Protein AF-A0A2M7XCV0-F1 (afdb_monomer_lite)

pLDDT: mean 90.57, std 9.11, range [57.94, 98.38]

Structure (mmCIF, N/CA/C/O backbone):
data_AF-A0A2M7XCV0-F1
#
_entry.id   AF-A0A2M7XCV0-F1
#
loop_
_atom_site.group_PDB
_atom_site.id
_atom_site.type_symbol
_atom_site.label_atom_id
_atom_site.label_alt_id
_atom_site.label_comp_id
_atom_site.label_asym_id
_atom_site.label_entity_id
_atom_site.label_seq_id
_atom_site.pdbx_PDB_ins_code
_atom_site.Cartn_x
_atom_site.Cartn_y
_atom_site.Cartn_z
_atom_site.occupancy
_atom_site.B_iso_or_equiv
_atom_site.auth_seq_id
_atom_site.auth_comp_id
_atom_site.auth_asym_id
_atom_site.auth_atom_id
_atom_site.pdbx_PDB_model_num
ATOM 1 N N . MET A 1 1 ? -9.745 4.342 21.240 1.00 95.31 1 MET A N 1
ATOM 2 C CA . MET A 1 1 ? -11.169 4.059 20.928 1.00 95.31 1 MET A CA 1
ATOM 3 C C . MET A 1 1 ? -11.705 5.199 20.091 1.00 95.31 1 MET A C 1
ATOM 5 O O . MET A 1 1 ? -11.094 6.260 20.109 1.00 95.31 1 MET A O 1
ATOM 9 N N . ILE A 1 2 ? -12.824 5.022 19.392 1.00 96.50 2 ILE A N 1
ATOM 10 C CA . ILE A 1 2 ? -13.437 6.124 18.640 1.00 96.50 2 ILE A CA 1
ATOM 11 C C . ILE A 1 2 ? -14.930 6.262 18.910 1.00 96.50 2 ILE A C 1
ATOM 13 O O . ILE A 1 2 ? -15.586 5.335 19.393 1.00 96.50 2 ILE A O 1
ATOM 17 N N . LYS A 1 3 ? -15.465 7.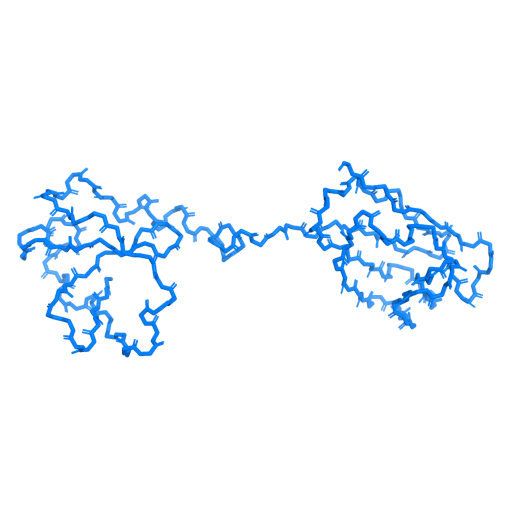421 18.539 1.00 96.62 3 LYS A N 1
ATOM 18 C CA . LYS A 1 3 ? -16.897 7.689 18.463 1.00 96.62 3 LYS A CA 1
ATOM 19 C C . LYS A 1 3 ? -17.220 8.434 17.174 1.00 96.62 3 LYS A C 1
ATOM 21 O O . LYS A 1 3 ? -16.455 9.297 16.756 1.00 96.62 3 LYS A O 1
ATOM 26 N N . ILE A 1 4 ? -18.347 8.107 16.546 1.00 95.88 4 ILE A N 1
ATOM 27 C CA . ILE A 1 4 ? -18.841 8.847 15.378 1.00 95.88 4 ILE A CA 1
ATOM 28 C C . ILE A 1 4 ? -19.781 9.948 15.865 1.00 95.88 4 ILE A C 1
ATOM 30 O O . ILE A 1 4 ? -20.638 9.691 16.703 1.00 95.88 4 ILE A O 1
ATOM 34 N N . ASN A 1 5 ? -19.664 11.168 15.341 1.00 92.44 5 ASN A N 1
ATOM 35 C CA . ASN A 1 5 ? -20.419 12.320 15.858 1.00 92.44 5 ASN A CA 1
ATOM 36 C C . ASN A 1 5 ? -21.946 12.112 15.916 1.00 92.44 5 ASN A C 1
ATOM 38 O O . ASN A 1 5 ? -22.594 12.616 16.837 1.00 92.44 5 ASN A O 1
ATOM 42 N N . SER A 1 6 ? -22.533 11.404 14.945 1.00 93.31 6 SER A N 1
ATOM 43 C CA . SER A 1 6 ? -23.971 11.096 14.927 1.00 93.31 6 SER A CA 1
ATOM 44 C C . SER A 1 6 ? -24.366 9.802 15.647 1.00 93.31 6 SER A C 1
ATOM 46 O O . SER A 1 6 ? -25.563 9.560 15.816 1.00 93.31 6 SER A O 1
ATOM 48 N N . ASP A 1 7 ? -23.404 8.997 16.105 1.00 92.38 7 ASP A N 1
ATOM 49 C CA . ASP A 1 7 ? -23.641 7.715 16.767 1.00 92.38 7 ASP A CA 1
ATOM 50 C C . ASP A 1 7 ? -23.289 7.807 18.263 1.00 92.38 7 ASP A C 1
ATOM 52 O O . ASP A 1 7 ? -22.165 8.160 18.623 1.00 92.38 7 ASP A O 1
ATOM 56 N N . PRO A 1 8 ? -24.218 7.505 19.186 1.00 93.06 8 PRO A N 1
ATOM 57 C CA . PRO A 1 8 ? -23.912 7.521 20.613 1.00 93.06 8 PRO A CA 1
ATOM 58 C C . PRO A 1 8 ? -22.885 6.459 21.052 1.00 93.06 8 PRO A C 1
ATOM 60 O O . PRO A 1 8 ? -22.298 6.632 22.126 1.00 93.06 8 PRO A O 1
ATOM 63 N N . THR A 1 9 ? -22.667 5.411 20.257 1.00 94.94 9 THR A N 1
ATOM 64 C CA . THR A 1 9 ? -21.851 4.230 20.572 1.00 94.94 9 THR A CA 1
ATOM 65 C C . THR A 1 9 ? -20.354 4.544 20.584 1.00 94.94 9 THR A C 1
ATOM 67 O O . THR A 1 9 ? -19.848 5.275 19.733 1.00 94.94 9 THR A O 1
ATOM 70 N N . VAL A 1 10 ? -19.634 3.973 21.553 1.00 97.00 10 VAL A N 1
ATOM 71 C CA . VAL A 1 10 ? -18.164 3.989 21.598 1.00 97.00 10 VAL A CA 1
ATOM 72 C C . VAL A 1 10 ? -17.657 2.677 21.022 1.00 97.00 10 VAL A C 1
ATOM 74 O O . VAL A 1 10 ? -18.159 1.610 21.374 1.00 97.00 10 VAL A O 1
ATOM 77 N N . TYR A 1 11 ? -16.658 2.760 20.152 1.00 97.56 11 TYR A N 1
ATOM 78 C CA . TYR A 1 11 ? -16.125 1.616 19.429 1.00 97.56 11 TYR A CA 1
ATOM 79 C C . TYR A 1 11 ? -14.666 1.348 19.801 1.00 97.56 11 TYR A C 1
ATOM 81 O O . TYR A 1 11 ? -13.843 2.271 19.900 1.00 97.56 11 TYR A O 1
ATOM 89 N N . VAL A 1 12 ? -14.332 0.066 19.941 1.00 96.56 12 VAL A N 1
ATOM 90 C CA . VAL A 1 12 ? -12.954 -0.400 19.758 1.00 96.56 12 VAL A CA 1
ATOM 91 C C . VAL A 1 12 ? -12.672 -0.581 18.271 1.00 96.56 12 VAL A C 1
ATOM 93 O O . VAL A 1 12 ? -13.594 -0.769 17.476 1.00 96.56 12 VAL A O 1
ATOM 96 N N . ILE A 1 13 ? -11.395 -0.511 17.909 1.00 93.69 13 ILE A N 1
ATOM 97 C CA . ILE A 1 13 ? -10.922 -0.675 16.538 1.00 93.69 13 ILE A CA 1
ATOM 98 C C . ILE A 1 13 ? -10.104 -1.960 16.515 1.00 93.69 13 ILE A C 1
ATOM 100 O O . ILE A 1 13 ? -9.046 -2.009 17.140 1.00 93.69 13 ILE A O 1
ATOM 104 N N . ALA A 1 14 ? -10.621 -2.986 15.849 1.00 90.75 14 ALA A N 1
ATOM 105 C CA . ALA A 1 14 ? -9.890 -4.214 15.574 1.00 90.75 14 ALA A CA 1
ATOM 106 C C . ALA A 1 14 ? -9.086 -4.082 14.270 1.00 90.75 14 ALA A C 1
ATOM 108 O O . ALA A 1 14 ? -9.273 -3.138 13.489 1.00 90.75 14 ALA A O 1
ATOM 109 N N . ASN A 1 15 ? -8.189 -5.038 14.037 1.00 83.94 15 ASN A N 1
ATOM 110 C CA . ASN A 1 15 ? -7.383 -5.137 12.822 1.00 83.94 15 ASN A 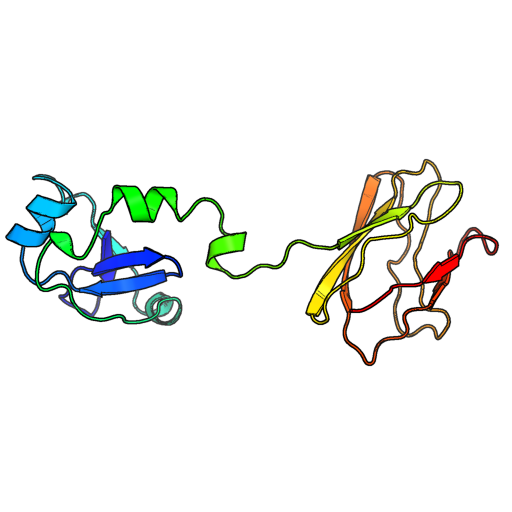CA 1
ATOM 111 C C . ASN A 1 15 ? -8.222 -4.976 11.532 1.00 83.94 15 ASN A C 1
ATOM 113 O O . ASN A 1 15 ? -9.343 -5.478 11.440 1.00 83.94 15 ASN A O 1
ATOM 117 N N . GLY A 1 16 ? -7.689 -4.268 10.532 1.00 81.38 16 GLY A N 1
ATOM 118 C CA . GLY A 1 16 ? -8.377 -3.971 9.272 1.00 81.38 16 GLY A CA 1
ATOM 119 C C . GLY A 1 16 ? -9.322 -2.768 9.346 1.00 81.38 16 GLY A C 1
ATOM 120 O O . GLY A 1 16 ? -10.002 -2.462 8.365 1.00 81.38 16 GLY A O 1
ATOM 121 N N . GLY A 1 17 ? -9.394 -2.075 10.488 1.00 88.56 17 GLY A N 1
ATOM 122 C CA . GLY A 1 17 ? -10.333 -0.972 10.703 1.00 88.56 17 GLY A CA 1
ATOM 123 C C . GLY A 1 17 ? -11.768 -1.440 10.964 1.00 88.56 17 GLY A C 1
ATOM 124 O O . GLY A 1 17 ? -12.715 -0.750 10.582 1.00 88.56 17 GLY A O 1
ATOM 125 N N . GLU A 1 18 ? -11.943 -2.597 11.605 1.00 92.94 18 GLU A N 1
ATOM 126 C CA . GLU A 1 18 ? -13.260 -3.073 12.031 1.00 92.94 18 GLU A CA 1
ATOM 127 C C . GLU A 1 18 ? -13.673 -2.405 13.351 1.00 92.94 18 GLU A C 1
ATOM 129 O O . GLU A 1 18 ? -12.953 -2.443 14.349 1.00 92.94 18 GLU A O 1
ATOM 134 N N . LEU A 1 19 ? -14.856 -1.796 13.374 1.00 96.31 19 LEU A N 1
ATOM 135 C CA . LEU A 1 19 ? -15.433 -1.167 14.555 1.00 96.31 19 LEU A CA 1
ATOM 136 C C . LEU A 1 19 ? -16.340 -2.144 15.285 1.00 96.31 19 LEU A C 1
ATOM 138 O O . LEU A 1 19 ? -17.304 -2.656 14.716 1.00 96.31 19 LEU A O 1
ATOM 142 N N . ARG A 1 20 ? -16.065 -2.352 16.572 1.00 97.44 20 ARG A N 1
ATOM 143 C CA . ARG A 1 20 ? -16.879 -3.195 17.454 1.00 97.44 20 ARG A CA 1
ATOM 144 C C . ARG A 1 20 ? -17.378 -2.356 18.621 1.00 97.44 20 ARG A C 1
ATOM 146 O O . ARG A 1 20 ? -16.586 -1.725 19.320 1.00 97.44 20 ARG A O 1
ATOM 153 N N . GLY A 1 21 ? -18.698 -2.285 18.775 1.00 97.56 21 GLY A N 1
ATOM 154 C CA . GLY A 1 21 ? -19.328 -1.466 19.810 1.00 97.56 21 GLY A CA 1
ATOM 155 C C . GLY A 1 21 ? -19.017 -1.994 21.208 1.00 97.56 21 GLY A C 1
ATOM 156 O O . GLY A 1 21 ? -18.956 -3.206 21.418 1.00 97.56 21 GLY A O 1
ATOM 157 N N . ILE A 1 22 ? -18.810 -1.083 22.156 1.00 97.62 22 ILE A N 1
ATOM 158 C CA . ILE A 1 22 ? -18.628 -1.405 23.571 1.00 97.62 22 ILE A CA 1
ATOM 159 C C . ILE A 1 22 ? -19.994 -1.302 24.271 1.00 97.62 22 ILE A C 1
ATOM 161 O O . ILE A 1 22 ? -20.593 -0.224 24.246 1.00 97.62 22 ILE A O 1
ATOM 165 N N . PRO A 1 23 ? -20.486 -2.369 24.929 1.00 96.56 23 PRO A N 1
ATOM 166 C CA . PRO A 1 23 ? -21.856 -2.420 25.446 1.00 96.56 23 PRO A CA 1
ATOM 167 C C . PRO A 1 23 ? -22.049 -1.620 26.744 1.00 96.56 23 PRO A C 1
ATOM 169 O O . PRO A 1 23 ? -23.178 -1.292 27.113 1.00 96.56 23 PRO A O 1
ATOM 172 N N . SER A 1 24 ? -20.970 -1.328 27.483 1.00 96.00 24 SER A N 1
ATOM 173 C CA . SER A 1 24 ? -21.037 -0.635 28.773 1.00 96.00 24 SER A CA 1
ATOM 174 C C . SER A 1 24 ? -19.717 0.028 29.178 1.00 96.00 24 SER A C 1
ATOM 176 O O . SER A 1 24 ? -18.639 -0.338 28.708 1.00 96.00 24 SER A O 1
ATOM 178 N N . GLU A 1 25 ? -19.799 0.981 30.112 1.00 95.56 25 GLU A N 1
ATOM 179 C CA . GLU A 1 25 ? -18.622 1.610 30.732 1.00 95.56 25 GLU A CA 1
ATOM 180 C C . GLU A 1 25 ? -17.764 0.592 31.499 1.00 95.56 25 GLU A C 1
ATOM 182 O O . GLU A 1 25 ? -16.545 0.705 31.494 1.00 95.56 25 GLU A O 1
ATOM 187 N N . GLU A 1 26 ? -18.380 -0.436 32.095 1.00 96.38 26 GLU A N 1
ATOM 188 C CA . GLU A 1 26 ? -17.669 -1.511 32.803 1.00 96.38 26 GLU A CA 1
ATOM 189 C C . GLU A 1 26 ? -16.747 -2.291 31.855 1.00 96.38 26 GLU A C 1
ATOM 191 O O . GLU A 1 26 ? -15.581 -2.513 32.172 1.00 96.38 26 GLU A O 1
ATOM 196 N N . VAL A 1 27 ? -17.228 -2.624 30.649 1.00 96.81 27 VAL A N 1
ATOM 197 C CA . VAL A 1 27 ? -16.393 -3.269 29.623 1.00 96.81 27 VAL A CA 1
ATOM 198 C C . VAL A 1 27 ? -15.296 -2.317 29.133 1.00 96.81 27 VAL A C 1
ATOM 200 O O . VAL A 1 27 ? -14.163 -2.748 28.926 1.00 96.81 27 VAL A O 1
ATOM 203 N N . ALA A 1 28 ? -15.588 -1.022 28.981 1.00 96.50 28 ALA A N 1
ATOM 204 C CA . ALA A 1 28 ? -14.582 -0.034 28.585 1.00 96.50 28 ALA A CA 1
ATOM 205 C C . ALA A 1 28 ? -13.465 0.120 29.634 1.00 96.50 28 ALA A C 1
ATOM 207 O O . ALA A 1 28 ? -12.288 0.183 29.272 1.00 96.50 28 ALA A O 1
ATOM 208 N N . GLU A 1 29 ? -13.820 0.153 30.921 1.00 96.94 29 GLU A N 1
ATOM 209 C CA . GLU A 1 29 ? -12.876 0.214 32.040 1.00 96.94 29 GLU A CA 1
ATOM 210 C C . GLU A 1 29 ? -12.017 -1.047 32.143 1.00 96.94 29 GLU A C 1
ATOM 212 O O . GLU A 1 29 ? -10.821 -0.943 32.415 1.00 96.94 29 GLU A O 1
ATOM 217 N N . GLU A 1 30 ? -12.594 -2.227 31.903 1.00 96.81 30 GLU A N 1
ATOM 218 C CA . GLU A 1 30 ? -11.847 -3.488 31.905 1.00 96.81 30 GLU A CA 1
ATOM 219 C C . GLU A 1 30 ? -10.830 -3.551 30.753 1.00 96.81 30 GLU A C 1
ATOM 221 O O . GLU A 1 30 ? -9.706 -4.008 30.954 1.00 96.81 30 GLU A O 1
ATOM 226 N N . LEU A 1 31 ? -11.190 -3.036 29.571 1.00 96.06 31 LEU A N 1
ATOM 227 C CA . LEU A 1 31 ? -10.324 -3.022 28.388 1.00 96.06 31 LEU A CA 1
ATOM 228 C C . LEU A 1 31 ? -9.238 -1.935 28.438 1.00 96.06 31 LEU A C 1
ATOM 230 O O . LEU A 1 31 ? -8.072 -2.211 28.163 1.00 96.06 31 LEU A O 1
ATOM 234 N N . TYR A 1 32 ? -9.607 -0.693 28.758 1.00 95.88 32 TYR A N 1
ATOM 235 C CA . TYR A 1 32 ? -8.744 0.489 28.597 1.00 95.88 32 TYR A CA 1
ATOM 236 C C . TYR A 1 32 ? -8.402 1.197 29.915 1.00 95.88 32 TYR A C 1
ATOM 238 O O . TYR A 1 32 ? -7.708 2.218 29.907 1.00 95.88 32 TYR A O 1
ATOM 246 N N . GLY A 1 33 ? -8.855 0.665 31.051 1.00 96.06 33 GLY A N 1
ATOM 247 C CA . GLY A 1 33 ? -8.614 1.220 32.379 1.00 96.06 33 GLY A CA 1
ATOM 248 C C . GLY A 1 33 ? -9.552 2.369 32.752 1.00 96.06 33 GLY A C 1
ATOM 249 O O . GLY A 1 33 ? -10.388 2.827 31.977 1.00 96.06 33 GLY A O 1
ATOM 250 N N . SER A 1 34 ? -9.385 2.899 33.965 1.00 96.31 34 SER A N 1
ATOM 251 C CA . SER A 1 34 ? -10.264 3.936 34.536 1.00 96.31 34 SER A CA 1
ATOM 252 C C . SER A 1 34 ? -10.263 5.273 33.781 1.00 96.31 34 SER A C 1
ATOM 254 O O . SER A 1 34 ? -11.088 6.138 34.054 1.00 96.31 34 SER A O 1
ATOM 256 N N . ASN A 1 35 ? -9.305 5.487 32.878 1.00 95.75 35 ASN A N 1
ATOM 257 C CA . ASN A 1 35 ? -9.202 6.664 32.016 1.00 95.75 35 ASN A CA 1
ATOM 258 C C . ASN A 1 35 ? -9.625 6.364 30.567 1.00 95.75 35 ASN A C 1
ATOM 260 O O . ASN A 1 35 ? -9.222 7.084 29.654 1.00 95.75 35 ASN A O 1
ATOM 264 N N . TRP A 1 36 ? -10.388 5.297 30.316 1.00 96.25 36 TRP A N 1
ATOM 265 C CA . TRP A 1 36 ? -10.893 4.949 28.982 1.00 96.25 36 TRP A CA 1
ATOM 266 C C . TRP A 1 36 ? -11.584 6.148 28.309 1.00 96.25 36 TRP A C 1
ATOM 268 O O . TRP A 1 36 ? -11.341 6.446 27.144 1.00 96.25 36 TRP A O 1
ATOM 278 N N . ASN A 1 37 ? -12.365 6.922 29.062 1.00 94.62 37 ASN A N 1
ATOM 279 C CA . ASN A 1 37 ? -13.106 8.077 28.558 1.00 94.62 37 ASN A CA 1
ATOM 280 C C . ASN A 1 37 ? -12.217 9.219 28.032 1.00 94.62 37 ASN A C 1
ATOM 282 O O . ASN A 1 37 ? -12.709 10.087 27.316 1.00 94.62 37 ASN A O 1
ATOM 286 N N . THR A 1 38 ? -10.920 9.231 28.357 1.00 95.69 38 THR A N 1
ATOM 287 C CA . THR A 1 38 ? -9.945 10.182 27.796 1.00 95.69 38 THR A CA 1
ATOM 288 C C . THR A 1 38 ? -9.205 9.631 26.575 1.00 95.69 38 THR A C 1
ATOM 290 O O . THR A 1 38 ? -8.324 10.303 26.053 1.00 95.69 38 THR A O 1
ATOM 293 N N . GLN A 1 39 ? -9.506 8.399 26.164 1.00 95.19 39 GLN A N 1
ATOM 294 C CA . GLN A 1 39 ? -8.883 7.675 25.048 1.00 95.19 39 GLN A CA 1
ATOM 295 C C . GLN A 1 39 ? -9.863 7.480 23.876 1.00 95.19 39 GLN A C 1
ATOM 297 O O . GLN A 1 39 ? -9.679 6.592 23.036 1.00 95.19 39 GLN A O 1
ATOM 302 N N . ILE A 1 40 ? -10.950 8.255 23.869 1.00 96.31 40 ILE A N 1
ATOM 303 C CA . ILE A 1 40 ? -11.946 8.272 22.802 1.00 96.31 40 ILE A CA 1
ATOM 304 C C . ILE A 1 40 ? -11.614 9.434 21.878 1.00 96.31 40 ILE A C 1
ATOM 306 O O . ILE A 1 40 ? -11.639 10.588 22.304 1.00 96.31 40 ILE A O 1
ATOM 310 N N . ASP A 1 41 ? -11.352 9.115 20.619 1.00 95.75 41 ASP A N 1
ATOM 311 C CA . ASP A 1 41 ? -11.180 10.099 19.562 1.00 95.75 41 ASP A CA 1
ATOM 312 C C . ASP A 1 41 ? -12.493 10.263 18.781 1.00 95.75 41 ASP A C 1
ATOM 314 O O . ASP A 1 41 ? -13.086 9.288 18.307 1.00 95.75 41 ASP A O 1
ATOM 318 N N . ASP A 1 42 ? -12.961 11.504 18.640 1.00 95.44 42 ASP A N 1
ATOM 319 C CA . ASP A 1 42 ? -14.141 11.815 17.832 1.00 95.44 42 ASP A CA 1
ATOM 320 C C . ASP A 1 42 ? -13.794 11.771 16.338 1.00 95.44 42 ASP A C 1
ATOM 322 O O . ASP A 1 42 ? -12.864 12.429 15.860 1.00 95.44 42 ASP A O 1
ATOM 326 N N . VAL A 1 43 ? -14.588 11.022 15.581 1.00 93.75 43 VAL A N 1
ATOM 327 C CA . VAL A 1 43 ? -14.437 10.838 14.140 1.00 93.75 43 VAL A CA 1
ATOM 328 C C . VAL A 1 43 ? -15.637 11.477 13.429 1.00 93.75 43 VAL A C 1
ATOM 330 O O . VAL A 1 43 ? -16.784 11.073 13.649 1.00 93.75 43 VAL A O 1
ATOM 333 N N . PRO A 1 44 ? -15.410 12.471 12.547 1.00 96.31 44 PRO A N 1
ATOM 334 C CA . PRO A 1 44 ? -16.478 13.048 11.737 1.00 96.31 44 PRO A CA 1
ATOM 335 C C . PRO A 1 44 ? -17.171 12.002 10.856 1.00 96.31 44 PRO A C 1
ATOM 337 O O . PRO A 1 44 ? -16.518 11.128 10.288 1.00 96.31 44 PRO A O 1
ATOM 340 N N . ASP A 1 45 ? -18.480 12.153 10.648 1.00 92.50 45 ASP A N 1
ATOM 341 C CA . ASP A 1 45 ? -19.336 11.172 9.961 1.00 92.50 45 ASP A CA 1
ATOM 342 C C . ASP A 1 45 ? -18.842 10.777 8.564 1.00 92.50 45 ASP A C 1
ATOM 344 O O . ASP A 1 45 ? -18.980 9.631 8.144 1.00 92.50 45 ASP A O 1
ATOM 348 N N . GLY A 1 46 ? -18.224 11.717 7.842 1.00 93.56 46 GLY A N 1
ATOM 349 C CA . GLY A 1 46 ? -17.693 11.478 6.499 1.00 93.56 46 GLY A CA 1
ATOM 350 C C . GLY A 1 46 ? -16.556 10.452 6.441 1.00 93.56 46 GLY A C 1
ATO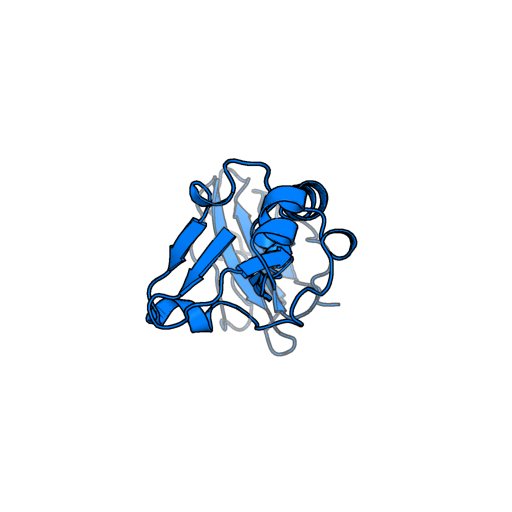M 351 O O . GLY A 1 46 ? -16.285 9.925 5.368 1.00 93.56 46 GLY A O 1
ATOM 352 N N . PHE A 1 47 ? -15.906 10.152 7.568 1.00 92.38 47 PHE A N 1
ATOM 353 C CA . PHE A 1 47 ? -14.864 9.128 7.646 1.00 92.38 47 PHE A CA 1
ATOM 354 C C . PHE A 1 47 ? -15.404 7.754 8.044 1.00 92.38 47 PHE A C 1
ATOM 356 O O . PHE A 1 47 ? -14.654 6.784 7.995 1.00 92.38 47 PHE A O 1
ATOM 363 N N . PHE A 1 48 ? -16.687 7.637 8.403 1.00 91.06 48 PHE A N 1
ATOM 364 C CA . PHE A 1 48 ? -17.247 6.371 8.876 1.00 91.06 48 PHE A CA 1
ATOM 365 C C . PHE A 1 48 ? -17.207 5.276 7.801 1.00 91.06 48 PHE A C 1
ATOM 367 O O . PHE A 1 48 ? -16.975 4.114 8.111 1.00 91.06 48 PHE A O 1
ATOM 374 N N . SER A 1 49 ? -17.315 5.651 6.521 1.00 91.44 49 SER A N 1
ATOM 375 C CA . SER A 1 49 ? -17.194 4.727 5.385 1.00 91.44 49 SER A CA 1
ATOM 376 C C . SER A 1 49 ? -15.812 4.088 5.223 1.00 91.44 49 SER A C 1
ATOM 378 O O . SER A 1 49 ? -15.670 3.173 4.418 1.00 91.44 49 SER A O 1
ATOM 380 N N . ASN A 1 50 ? -14.792 4.572 5.938 1.00 90.75 50 ASN A N 1
ATOM 381 C CA . ASN A 1 50 ? -13.445 3.997 5.906 1.00 90.75 50 ASN A CA 1
ATOM 382 C C . ASN A 1 50 ? -13.288 2.798 6.853 1.00 90.75 50 ASN A C 1
ATOM 384 O O . ASN A 1 50 ? -12.206 2.215 6.910 1.00 90.75 50 ASN A O 1
ATOM 388 N N . TYR A 1 51 ? -14.342 2.461 7.596 1.00 92.06 51 TYR A N 1
ATOM 389 C CA . TYR A 1 51 ? -14.373 1.384 8.570 1.00 92.06 51 TYR A CA 1
ATOM 390 C C . TYR A 1 51 ? -15.410 0.329 8.183 1.00 92.06 51 TYR A C 1
ATOM 392 O O . TYR A 1 51 ? -16.400 0.621 7.505 1.00 92.06 51 TYR A O 1
ATOM 400 N N . THR A 1 52 ? -15.213 -0.897 8.657 1.00 93.56 52 THR A N 1
ATOM 401 C CA . THR A 1 52 ? -16.217 -1.965 8.589 1.00 93.56 52 THR A CA 1
ATOM 402 C C . THR A 1 52 ? -16.899 -2.106 9.943 1.00 93.56 52 THR A C 1
ATOM 404 O O . THR A 1 52 ? -16.256 -2.012 10.983 1.00 93.56 52 THR A O 1
ATOM 407 N N . LEU A 1 53 ? -18.218 -2.299 9.962 1.00 94.81 53 LEU A N 1
ATOM 408 C CA . LEU A 1 53 ? -18.936 -2.518 11.216 1.00 94.81 53 LEU A CA 1
ATOM 409 C C . LEU A 1 53 ? 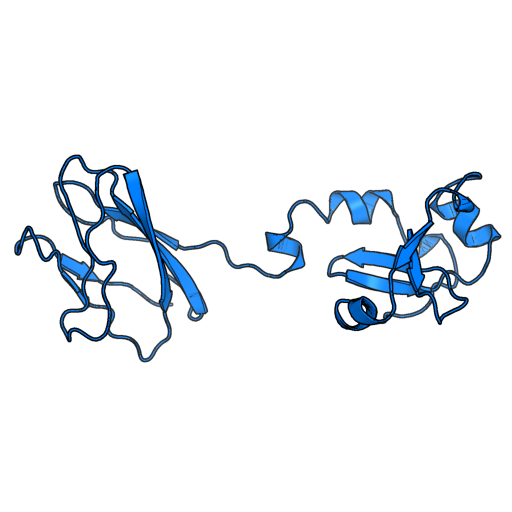-18.929 -4.013 11.550 1.00 94.81 53 LEU A C 1
ATOM 411 O O . LEU A 1 53 ? -19.496 -4.814 10.804 1.00 94.81 53 LEU A O 1
ATOM 415 N N . GLY A 1 54 ? -18.285 -4.363 12.659 1.00 94.44 54 GLY A N 1
ATOM 416 C CA . GLY A 1 54 ? -18.203 -5.719 13.186 1.00 94.44 54 GLY A CA 1
ATOM 417 C C . GLY A 1 54 ? -19.306 -6.038 14.192 1.00 94.44 54 GLY A C 1
ATOM 418 O O . GLY A 1 54 ? -20.220 -5.250 14.443 1.00 94.44 54 GLY A O 1
ATOM 419 N N . SER A 1 55 ? -19.209 -7.219 14.804 1.00 94.88 55 SER A N 1
ATOM 420 C CA . SER A 1 55 ? -20.112 -7.598 15.899 1.00 94.88 55 SER A CA 1
ATOM 421 C C . SER A 1 55 ? -19.778 -6.821 17.173 1.00 94.88 55 SER A C 1
ATOM 423 O O . SER A 1 55 ? -18.607 -6.739 17.561 1.00 94.88 55 SER A O 1
ATOM 425 N N . GLU A 1 56 ? -20.813 -6.298 17.833 1.00 96.06 56 GLU A N 1
ATOM 426 C CA . GLU A 1 56 ? -20.715 -5.671 19.155 1.00 96.06 56 GLU A CA 1
ATOM 427 C C . GLU A 1 56 ? -20.063 -6.624 20.170 1.00 96.06 56 GLU A C 1
ATOM 429 O O . GLU A 1 56 ? -20.186 -7.850 20.065 1.00 96.06 56 GLU A O 1
ATOM 434 N N . LEU A 1 57 ? -19.328 -6.064 21.129 1.00 96.56 57 LEU A N 1
ATOM 435 C CA . LEU A 1 57 ? -18.797 -6.827 22.249 1.00 96.56 57 LEU A CA 1
ATOM 436 C C . LEU A 1 57 ? -19.923 -7.160 23.234 1.00 96.56 57 LEU A C 1
ATOM 438 O O . LEU A 1 57 ? -20.801 -6.350 23.499 1.00 96.56 57 LEU A O 1
ATOM 442 N N . GLU A 1 58 ? -19.854 -8.338 23.834 1.00 95.19 58 GLU A N 1
ATOM 443 C CA . GLU A 1 58 ? -20.667 -8.725 24.989 1.00 95.19 58 GLU A CA 1
ATOM 444 C C . GLU A 1 58 ? -19.850 -8.636 26.286 1.00 95.19 58 GLU A C 1
ATOM 446 O O . GLU A 1 58 ? -20.376 -8.257 27.331 1.00 95.19 58 GLU A O 1
ATOM 451 N N . PHE A 1 59 ? -18.553 -8.959 26.219 1.00 95.31 59 PHE A N 1
ATOM 452 C CA . PHE A 1 59 ? -17.644 -9.001 27.368 1.00 95.31 59 PHE A CA 1
ATOM 453 C C . PHE A 1 59 ? -16.238 -8.545 26.965 1.00 95.31 59 PHE A C 1
ATOM 455 O O . PHE A 1 59 ? -15.828 -8.741 25.820 1.00 95.31 59 PHE A O 1
ATOM 462 N N . ALA A 1 60 ? -15.461 -8.022 27.919 1.00 94.19 60 ALA A N 1
ATOM 463 C CA . ALA A 1 60 ? -14.097 -7.551 27.666 1.00 94.19 60 ALA A CA 1
ATOM 464 C C . ALA A 1 60 ? -13.167 -8.651 27.127 1.00 94.19 60 ALA A C 1
ATOM 466 O O . ALA A 1 60 ? -12.339 -8.397 26.268 1.00 94.19 60 ALA A O 1
ATOM 467 N N . SER A 1 61 ? -13.354 -9.908 27.535 1.00 94.31 61 SER A N 1
ATOM 468 C CA . SER A 1 61 ? -12.524 -11.038 27.082 1.00 94.31 61 SER A CA 1
ATOM 469 C C . SER A 1 61 ? -12.576 -11.328 25.573 1.00 94.31 61 SER A C 1
ATOM 471 O O . SER A 1 61 ? -11.789 -12.136 25.082 1.00 94.31 61 SER A O 1
ATOM 473 N N . GLN A 1 62 ? -13.492 -10.700 24.830 1.00 94.81 62 GLN A N 1
ATOM 474 C CA . GLN A 1 62 ? -13.610 -10.818 23.373 1.00 94.81 62 GLN A CA 1
ATOM 475 C C . GLN A 1 62 ? -12.689 -9.863 22.600 1.00 94.81 62 GLN A C 1
ATOM 477 O O . GLN A 1 62 ? -12.703 -9.882 21.362 1.00 94.81 62 GLN A O 1
ATOM 482 N N . PHE A 1 63 ? -11.948 -9.010 23.306 1.00 95.50 63 PHE A N 1
ATOM 483 C CA . PHE A 1 63 ? -11.058 -8.021 22.723 1.00 95.50 63 PHE A CA 1
ATOM 484 C C . PHE A 1 63 ? -9.822 -7.836 23.608 1.00 95.50 63 PHE A C 1
ATOM 486 O O . PHE A 1 63 ? -9.930 -7.724 24.824 1.00 95.50 63 PHE A O 1
ATOM 493 N N . ASP A 1 64 ? -8.642 -7.787 23.001 1.00 95.19 64 ASP A N 1
ATOM 494 C CA . ASP A 1 64 ? -7.393 -7.494 23.705 1.00 95.19 64 ASP A CA 1
ATOM 495 C C . ASP A 1 64 ? -6.725 -6.295 23.024 1.00 95.19 64 ASP A C 1
ATOM 497 O O . ASP A 1 64 ? -6.116 -6.463 21.964 1.00 95.19 64 ASP A O 1
ATOM 501 N N . PRO A 1 65 ? -6.812 -5.086 23.612 1.00 92.44 65 PRO A N 1
ATOM 502 C CA . PRO A 1 65 ? -6.238 -3.887 23.014 1.00 92.44 65 PRO A CA 1
ATOM 503 C C . PRO A 1 65 ? -4.739 -4.012 22.728 1.00 92.44 65 PRO A C 1
ATOM 505 O O . PRO A 1 65 ? -4.273 -3.501 21.713 1.00 92.44 65 PRO A O 1
ATOM 508 N N . ALA A 1 66 ? -3.987 -4.712 23.583 1.00 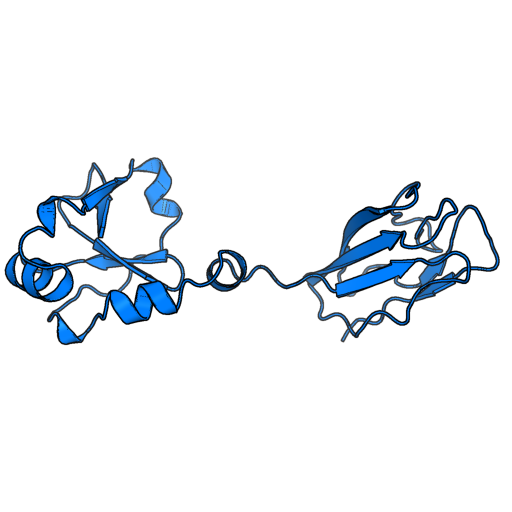90.38 66 ALA A N 1
ATOM 509 C CA . ALA A 1 66 ? -2.548 -4.874 23.407 1.00 90.38 66 ALA A CA 1
ATOM 510 C C . ALA A 1 66 ? -2.228 -5.831 22.252 1.00 90.38 66 ALA A C 1
ATOM 512 O O . ALA A 1 66 ? -1.282 -5.596 21.500 1.00 90.38 66 ALA A O 1
ATOM 513 N N . SER A 1 67 ? -3.022 -6.894 22.088 1.00 88.62 67 SER A N 1
ATOM 514 C CA . SER A 1 67 ? -2.884 -7.805 20.947 1.00 88.62 67 SER A CA 1
ATOM 515 C C . SER A 1 67 ? -3.238 -7.123 19.625 1.00 88.62 67 SER A C 1
ATOM 517 O O . SER A 1 67 ? -2.566 -7.355 18.622 1.00 88.62 67 SER A O 1
ATOM 519 N N . GLU A 1 68 ? -4.276 -6.289 19.613 1.00 90.75 68 GLU A N 1
ATOM 520 C CA . GLU A 1 68 ? -4.715 -5.559 18.417 1.00 90.75 68 GLU A CA 1
ATOM 521 C C . GLU A 1 68 ? -3.682 -4.500 18.007 1.00 90.75 68 GLU A C 1
ATOM 523 O O . GLU A 1 68 ? -3.295 -4.430 16.840 1.00 90.75 68 GLU A O 1
ATOM 528 N N . GLU A 1 69 ? -3.136 -3.748 18.970 1.00 84.31 69 GLU A N 1
ATOM 529 C CA . GLU A 1 69 ? -2.049 -2.793 18.722 1.00 84.31 69 GLU A CA 1
ATOM 530 C C . GLU A 1 69 ? -0.777 -3.493 18.220 1.00 84.31 69 GLU A C 1
ATOM 532 O O . GLU A 1 69 ? -0.146 -3.033 17.268 1.00 84.31 69 GLU A O 1
ATOM 537 N N . ALA A 1 70 ? -0.421 -4.644 18.799 1.00 83.06 70 ALA A N 1
ATOM 538 C CA . ALA A 1 70 ? 0.724 -5.432 18.345 1.00 83.06 70 ALA A CA 1
ATOM 539 C C . ALA A 1 70 ? 0.531 -6.010 16.930 1.00 83.06 70 ALA A C 1
ATOM 541 O O . ALA A 1 70 ? 1.510 -6.183 16.200 1.00 83.06 70 ALA A O 1
ATOM 542 N N . GLY A 1 71 ? -0.713 -6.305 16.538 1.00 76.25 71 GLY A N 1
ATOM 543 C CA . GLY A 1 71 ? -1.070 -6.758 15.192 1.00 76.25 71 GLY A CA 1
ATOM 544 C C . GLY A 1 71 ? -1.015 -5.648 14.138 1.00 76.25 71 GLY A C 1
ATOM 545 O O . GLY A 1 71 ? -0.710 -5.920 12.978 1.00 76.25 71 GLY A O 1
ATOM 546 N N . ALA A 1 72 ? -1.228 -4.392 14.535 1.00 75.19 72 ALA A N 1
ATOM 547 C CA . ALA A 1 72 ? -1.222 -3.218 13.662 1.00 75.19 72 ALA A CA 1
ATOM 548 C C . ALA A 1 72 ? 0.201 -2.692 13.362 1.00 75.19 72 ALA A C 1
ATOM 550 O O . ALA A 1 72 ? 0.483 -1.497 13.459 1.00 75.19 72 ALA A O 1
ATOM 551 N N . TRP A 1 73 ? 1.126 -3.582 12.987 1.00 65.94 73 TRP A N 1
ATOM 552 C CA . TRP A 1 73 ? 2.551 -3.253 12.830 1.00 65.94 73 TRP A CA 1
ATOM 553 C C . TRP A 1 73 ? 2.837 -2.222 11.728 1.00 65.94 73 TRP A C 1
ATOM 555 O O . TRP A 1 73 ? 3.727 -1.380 11.865 1.00 65.94 73 TRP A O 1
ATOM 565 N N . ASN A 1 74 ? 2.123 -2.292 10.602 1.00 73.25 74 ASN A N 1
ATOM 566 C CA . ASN A 1 74 ? 2.257 -1.315 9.529 1.00 73.25 74 ASN A CA 1
ATOM 567 C C . ASN A 1 74 ? 0.957 -1.168 8.727 1.00 73.25 74 ASN A C 1
ATOM 569 O O . ASN A 1 74 ? 0.141 -2.084 8.643 1.00 73.25 74 ASN A O 1
ATOM 573 N N . ILE A 1 75 ? 0.807 -0.004 8.087 1.00 72.19 75 ILE A N 1
ATOM 574 C CA . ILE A 1 75 ? -0.346 0.293 7.227 1.00 72.19 75 ILE A CA 1
ATOM 575 C C . ILE A 1 75 ? -0.444 -0.656 6.026 1.00 72.19 75 ILE A C 1
ATOM 577 O O . ILE A 1 75 ? -1.529 -0.857 5.496 1.00 72.19 75 ILE A O 1
ATOM 581 N N . GLY A 1 76 ? 0.676 -1.253 5.600 1.00 69.31 76 GLY A N 1
ATOM 582 C CA . GLY A 1 76 ? 0.688 -2.190 4.482 1.00 69.31 76 GLY A CA 1
ATOM 583 C C . GLY A 1 76 ? -0.079 -3.471 4.784 1.00 69.31 76 GLY A C 1
ATOM 584 O O . GLY A 1 76 ? -0.898 -3.888 3.981 1.00 69.31 76 GLY A O 1
ATOM 585 N N . SER A 1 77 ? 0.105 -4.033 5.975 1.00 69.62 77 SER A N 1
ATOM 586 C CA . SER A 1 77 ? -0.619 -5.214 6.434 1.00 69.62 77 SER A CA 1
ATOM 587 C C . SER A 1 77 ? -2.097 -4.919 6.690 1.00 69.62 77 SER A C 1
ATOM 589 O O . SER A 1 77 ? -2.923 -5.784 6.432 1.00 69.62 77 SER A O 1
ATOM 591 N N . ASP A 1 78 ? -2.434 -3.722 7.183 1.00 68.69 78 ASP A N 1
ATOM 592 C CA . ASP A 1 78 ? -3.827 -3.314 7.440 1.00 68.69 78 ASP A CA 1
ATOM 593 C C . ASP A 1 78 ? -4.616 -3.068 6.146 1.00 68.69 78 ASP A C 1
ATOM 595 O O . ASP A 1 78 ? -5.799 -3.384 6.050 1.00 68.69 78 ASP A O 1
ATOM 599 N N . LYS A 1 79 ? -3.963 -2.487 5.135 1.00 73.25 79 LYS A N 1
ATOM 600 C CA . LYS A 1 79 ? -4.589 -2.121 3.856 1.00 73.25 79 LYS A CA 1
ATOM 601 C C . LYS A 1 79 ? -4.330 -3.119 2.738 1.00 73.25 79 LYS A C 1
ATOM 603 O O . LYS A 1 79 ? -4.606 -2.790 1.589 1.00 73.25 79 LYS A O 1
ATOM 608 N N . ASP A 1 80 ? -3.795 -4.291 3.077 1.00 69.56 80 ASP A N 1
ATOM 609 C CA . ASP A 1 80 ? -3.384 -5.317 2.115 1.00 69.56 80 ASP A CA 1
ATOM 610 C C . ASP A 1 80 ? -2.531 -4.734 0.969 1.00 69.56 80 ASP A C 1
ATOM 612 O O . ASP A 1 80 ? -2.639 -5.109 -0.199 1.00 69.56 80 ASP A O 1
ATOM 616 N N . LEU A 1 81 ? -1.691 -3.741 1.294 1.00 70.31 81 LEU A N 1
ATOM 617 C CA . LEU A 1 81 ? -0.761 -3.167 0.332 1.00 70.31 81 LEU A CA 1
ATOM 618 C C . LEU A 1 81 ? 0.327 -4.205 0.094 1.00 70.31 81 LEU A C 1
ATOM 620 O O . LEU A 1 81 ? 1.223 -4.396 0.922 1.00 70.31 81 LEU A O 1
ATOM 624 N N . GLN A 1 82 ? 0.231 -4.863 -1.054 1.00 67.69 82 GLN A N 1
ATOM 625 C CA . GLN A 1 82 ? 1.222 -5.818 -1.517 1.00 67.69 82 GLN A CA 1
ATOM 626 C C . GLN A 1 82 ? 2.605 -5.153 -1.545 1.00 67.69 82 GLN A C 1
ATOM 628 O O . GLN A 1 82 ? 2.765 -4.009 -1.988 1.00 67.69 82 GLN A O 1
ATOM 633 N N . SER A 1 83 ? 3.620 -5.864 -1.045 1.00 73.00 83 SER A N 1
ATOM 634 C CA . SER A 1 83 ? 5.005 -5.420 -1.218 1.00 73.00 83 SER A CA 1
ATOM 635 C C . SER A 1 83 ? 5.313 -5.409 -2.706 1.00 73.00 83 SER A C 1
ATOM 637 O O . SER A 1 83 ? 4.975 -6.356 -3.407 1.00 73.00 83 SER A O 1
ATOM 639 N N . TYR A 1 84 ? 5.940 -4.343 -3.196 1.00 81.06 84 TYR A N 1
ATOM 640 C CA . TYR A 1 84 ? 6.364 -4.330 -4.587 1.00 81.06 84 TYR A CA 1
ATOM 641 C C . TYR A 1 84 ? 7.435 -5.402 -4.820 1.00 81.06 84 TYR A C 1
ATOM 643 O O . TYR A 1 84 ? 8.297 -5.619 -3.963 1.00 81.06 84 TYR A O 1
ATOM 651 N N . THR A 1 85 ? 7.442 -5.997 -6.006 1.00 86.31 85 THR A N 1
ATOM 652 C CA . THR A 1 85 ? 8.623 -6.705 -6.503 1.00 86.31 85 THR A CA 1
ATOM 653 C C . THR A 1 85 ? 9.628 -5.671 -6.989 1.00 86.31 85 THR A C 1
ATOM 655 O O . THR A 1 85 ? 9.270 -4.726 -7.690 1.00 86.31 85 THR A O 1
ATOM 658 N N . LEU A 1 86 ? 10.892 -5.807 -6.598 1.00 88.75 86 LEU A N 1
ATOM 659 C CA . LEU A 1 86 ? 11.965 -4.923 -7.045 1.00 88.75 86 LEU A CA 1
ATOM 660 C C . LEU A 1 86 ? 12.683 -5.539 -8.249 1.00 88.75 86 LEU A C 1
ATOM 662 O O . LEU A 1 86 ? 13.148 -6.670 -8.154 1.00 88.75 86 LEU A O 1
ATOM 666 N N . ILE A 1 87 ? 12.808 -4.760 -9.323 1.00 92.56 87 ILE A N 1
ATOM 667 C CA . ILE A 1 87 ? 13.780 -4.970 -10.394 1.00 92.56 87 ILE A CA 1
ATOM 668 C C . ILE A 1 87 ? 14.875 -3.915 -10.233 1.00 92.56 87 ILE A C 1
ATOM 670 O O . ILE A 1 87 ? 14.637 -2.707 -10.353 1.00 92.56 87 ILE A O 1
ATOM 674 N N . THR A 1 88 ? 16.083 -4.368 -9.937 1.00 94.31 88 THR A N 1
ATOM 675 C CA . THR A 1 88 ? 17.283 -3.543 -9.866 1.00 94.31 88 THR A CA 1
ATOM 676 C C . THR A 1 88 ? 17.911 -3.436 -11.247 1.00 94.31 88 THR A C 1
ATOM 678 O O . THR A 1 88 ? 18.276 -4.433 -11.864 1.00 94.31 88 THR A O 1
ATOM 681 N N . ILE A 1 89 ? 18.104 -2.206 -11.708 1.00 96.44 89 ILE A N 1
ATOM 682 C CA . ILE A 1 89 ? 18.845 -1.898 -12.926 1.00 96.44 89 ILE A CA 1
ATOM 683 C C . ILE A 1 89 ? 20.274 -1.535 -12.537 1.00 96.44 89 ILE A C 1
ATOM 685 O O . ILE A 1 89 ? 20.498 -0.636 -11.724 1.00 96.44 89 ILE A O 1
ATOM 689 N N . SER A 1 90 ? 21.240 -2.235 -13.114 1.00 96.62 90 SER A N 1
ATOM 690 C CA . SER A 1 90 ? 22.662 -1.911 -13.041 1.00 96.62 90 SER A CA 1
ATOM 691 C C . SER A 1 90 ? 23.180 -1.507 -14.420 1.00 96.62 90 SER A C 1
ATOM 693 O O . SER A 1 90 ? 22.565 -1.846 -15.429 1.00 96.62 90 SER A O 1
ATOM 695 N N . ASP A 1 91 ? 24.377 -0.916 -14.472 1.00 96.19 91 ASP A N 1
ATOM 696 C CA . ASP A 1 91 ? 25.048 -0.567 -15.738 1.00 96.19 91 ASP A CA 1
ATOM 697 C C . ASP A 1 91 ? 25.322 -1.793 -16.642 1.00 96.19 91 ASP A C 1
ATOM 699 O O . ASP A 1 91 ? 25.698 -1.646 -17.799 1.00 96.19 91 ASP A O 1
ATOM 703 N N . ASN A 1 92 ? 25.155 -3.019 -16.124 1.00 94.94 92 ASN A N 1
ATOM 704 C CA . ASN A 1 92 ? 25.355 -4.264 -16.873 1.00 94.94 92 ASN A CA 1
ATOM 705 C C . ASN A 1 92 ? 24.047 -5.019 -17.173 1.00 94.94 92 ASN A C 1
ATOM 707 O O . ASN A 1 92 ? 24.111 -6.117 -17.725 1.00 94.94 92 ASN A O 1
ATOM 711 N N . GLY A 1 93 ? 22.885 -4.479 -16.788 1.00 95.25 93 GLY A N 1
ATOM 712 C CA . GLY A 1 93 ? 21.577 -5.092 -17.029 1.00 95.25 93 GLY A CA 1
ATOM 713 C C . GLY A 1 93 ? 20.653 -5.123 -15.817 1.00 95.25 93 GLY A C 1
ATOM 714 O O . GLY A 1 93 ? 20.950 -4.550 -14.763 1.00 95.25 93 GLY A O 1
ATOM 715 N N . TYR A 1 94 ? 19.525 -5.804 -16.005 1.00 94.50 94 TYR A N 1
ATOM 716 C CA . TYR A 1 94 ? 18.454 -5.983 -15.026 1.00 94.50 94 TYR A CA 1
ATOM 717 C C . TYR A 1 94 ? 18.702 -7.236 -14.188 1.00 94.50 94 TYR A C 1
ATOM 719 O O . TYR A 1 94 ? 19.207 -8.238 -14.701 1.00 94.50 94 TYR A O 1
ATOM 727 N N . ASP A 1 95 ? 18.372 -7.188 -12.900 1.00 90.75 95 ASP A N 1
ATOM 728 C CA . ASP A 1 95 ? 18.303 -8.408 -12.106 1.00 90.75 95 ASP A CA 1
ATOM 729 C C . ASP A 1 95 ? 17.107 -9.276 -12.526 1.00 90.75 95 ASP A C 1
ATOM 731 O O . ASP A 1 95 ? 16.125 -8.812 -13.108 1.00 90.75 95 ASP A O 1
ATOM 735 N N . ASP A 1 96 ? 17.228 -10.573 -12.248 1.00 73.06 96 ASP A N 1
ATOM 736 C CA . ASP A 1 96 ? 16.172 -11.564 -12.454 1.00 73.06 96 ASP A CA 1
ATOM 737 C C . ASP A 1 96 ? 15.152 -11.368 -11.316 1.00 73.06 96 ASP A C 1
ATOM 739 O O . ASP A 1 96 ? 15.163 -12.067 -10.297 1.00 73.06 96 ASP A O 1
ATOM 743 N N . GLY A 1 97 ? 14.384 -10.279 -11.409 1.00 62.94 97 GLY A N 1
ATOM 744 C CA . GLY A 1 97 ? 13.409 -9.870 -10.406 1.00 62.94 97 GLY A CA 1
ATOM 745 C C . GLY A 1 97 ? 12.458 -11.023 -10.102 1.00 62.94 97 GLY A C 1
ATOM 746 O O . GLY A 1 97 ? 11.916 -11.652 -11.008 1.00 62.94 97 GLY A O 1
ATOM 747 N N . ALA A 1 98 ? 12.299 -11.329 -8.815 1.00 57.94 98 ALA A N 1
ATOM 748 C CA . ALA A 1 98 ? 11.480 -12.438 -8.346 1.00 57.94 98 ALA A CA 1
ATOM 749 C C . ALA A 1 98 ? 10.078 -12.431 -8.984 1.00 57.94 98 ALA A C 1
ATOM 751 O O . ALA A 1 98 ? 9.460 -11.378 -9.102 1.00 57.94 98 ALA A O 1
ATOM 752 N N . SER A 1 99 ? 9.592 -13.618 -9.348 1.00 67.25 99 SER A N 1
ATOM 753 C CA . SER A 1 99 ? 8.193 -13.955 -9.622 1.00 67.25 99 SER A CA 1
ATOM 754 C C . SER A 1 99 ? 7.156 -12.978 -9.042 1.00 67.25 99 SER A C 1
ATOM 756 O O . SER A 1 99 ? 7.153 -12.712 -7.836 1.00 67.25 99 SER A O 1
ATOM 758 N N . VAL A 1 100 ? 6.254 -12.470 -9.884 1.00 71.25 100 VAL A N 1
ATOM 759 C CA . VAL A 1 100 ? 5.269 -11.445 -9.513 1.00 71.25 100 VAL A CA 1
ATOM 760 C C . VAL A 1 100 ? 3.858 -12.019 -9.610 1.00 71.25 100 VAL A C 1
ATOM 762 O O . VAL A 1 100 ? 3.408 -12.368 -10.692 1.00 71.25 100 VAL A O 1
ATOM 765 N N . ALA A 1 101 ? 3.118 -12.088 -8.504 1.00 72.25 101 ALA A N 1
ATOM 766 C CA . ALA A 1 101 ? 1.692 -12.409 -8.588 1.00 72.25 101 ALA A CA 1
ATOM 767 C C . ALA A 1 101 ? 0.934 -11.265 -9.305 1.00 72.25 101 ALA A C 1
ATOM 769 O O . ALA A 1 101 ? 1.227 -10.094 -9.015 1.00 72.25 101 ALA A O 1
ATOM 770 N N . PRO A 1 102 ? -0.048 -11.555 -10.184 1.00 70.12 102 PRO A N 1
ATOM 771 C CA . PRO A 1 102 ? -0.870 -10.538 -10.837 1.00 70.12 102 PRO A CA 1
ATOM 772 C C . PRO A 1 102 ? -1.436 -9.518 -9.840 1.00 70.12 102 PRO A C 1
ATOM 774 O O . PRO A 1 102 ? -1.854 -9.876 -8.736 1.00 70.12 102 PRO A O 1
ATOM 777 N N . GLY A 1 103 ? -1.429 -8.234 -10.207 1.00 72.19 103 GLY A N 1
ATOM 778 C CA . GLY A 1 103 ? -1.874 -7.153 -9.321 1.00 72.19 103 GLY A CA 1
ATOM 779 C C . GLY A 1 103 ? -0.842 -6.703 -8.276 1.00 72.19 103 GLY A C 1
ATOM 780 O O . GLY A 1 103 ? -1.151 -5.854 -7.437 1.00 72.19 103 GLY A O 1
ATOM 781 N N . THR A 1 104 ? 0.396 -7.204 -8.330 1.00 78.06 104 THR A N 1
ATOM 782 C CA . THR A 1 104 ? 1.516 -6.694 -7.521 1.00 78.06 104 THR A CA 1
ATOM 783 C C . THR A 1 104 ? 2.237 -5.562 -8.256 1.00 78.06 104 THR A C 1
ATOM 785 O O . THR A 1 104 ? 2.468 -5.618 -9.464 1.00 78.06 104 THR A O 1
ATOM 788 N N . ALA A 1 105 ? 2.614 -4.503 -7.534 1.00 86.62 105 ALA A N 1
ATOM 789 C CA . ALA A 1 105 ? 3.420 -3.435 -8.117 1.00 86.62 105 ALA A CA 1
ATOM 790 C C . ALA A 1 105 ? 4.854 -3.919 -8.375 1.00 86.62 105 ALA A C 1
ATOM 792 O O . ALA A 1 105 ? 5.487 -4.495 -7.496 1.00 86.62 105 ALA A O 1
ATOM 793 N N . ILE A 1 106 ? 5.414 -3.596 -9.534 1.00 89.38 106 ILE A N 1
ATOM 794 C CA . ILE A 1 106 ? 6.844 -3.744 -9.805 1.00 89.38 106 ILE A CA 1
ATOM 795 C C . ILE A 1 106 ? 7.497 -2.379 -9.658 1.00 89.38 106 ILE A C 1
ATOM 797 O O . ILE A 1 106 ? 7.032 -1.387 -10.227 1.00 89.38 106 ILE A O 1
ATOM 801 N N . ARG A 1 107 ? 8.586 -2.320 -8.894 1.00 92.38 107 ARG A N 1
ATOM 802 C CA . ARG A 1 107 ? 9.466 -1.162 -8.794 1.00 92.38 107 ARG A CA 1
ATOM 803 C C . ARG A 1 107 ? 10.730 -1.413 -9.597 1.00 92.38 107 ARG A C 1
ATOM 805 O O . ARG A 1 107 ? 11.506 -2.287 -9.250 1.00 92.38 107 ARG A O 1
ATOM 812 N N . PHE A 1 108 ? 10.980 -0.566 -10.582 1.00 95.06 108 PHE A N 1
ATOM 813 C CA . PHE A 1 108 ? 12.272 -0.466 -11.248 1.00 95.06 108 PHE A CA 1
ATOM 814 C C . PHE A 1 108 ? 13.131 0.536 -10.489 1.00 95.06 108 PHE A C 1
ATOM 816 O O . PHE A 1 108 ? 12.685 1.661 -10.263 1.00 95.06 108 PHE A O 1
ATOM 823 N N . TYR A 1 109 ? 14.333 0.148 -10.082 1.00 96.06 109 TYR A N 1
ATOM 824 C CA . TYR A 1 109 ? 15.273 1.002 -9.359 1.00 96.06 109 TYR A CA 1
ATOM 825 C C . TYR A 1 109 ? 16.622 1.021 -10.065 1.00 96.06 109 TYR A C 1
ATOM 827 O O . TYR A 1 109 ? 17.249 -0.023 -10.218 1.00 96.06 109 TYR A O 1
ATOM 835 N N . ASN A 1 110 ? 17.095 2.202 -10.455 1.00 97.94 110 ASN A N 1
ATOM 836 C CA . ASN A 1 110 ? 18.420 2.338 -11.040 1.00 97.94 110 ASN A CA 1
ATOM 837 C C . ASN A 1 110 ? 19.491 2.397 -9.936 1.00 97.94 110 ASN A C 1
ATOM 839 O O . ASN A 1 110 ? 19.695 3.435 -9.307 1.00 97.94 110 ASN A O 1
ATOM 843 N N . ALA A 1 111 ? 20.174 1.276 -9.707 1.00 96.81 111 ALA A N 1
ATOM 844 C CA . ALA A 1 111 ? 21.341 1.166 -8.831 1.00 96.81 111 ALA A CA 1
ATOM 845 C C . ALA A 1 111 ? 22.672 1.396 -9.573 1.00 96.81 111 ALA A C 1
ATOM 847 O O . ALA A 1 111 ? 23.731 1.433 -8.940 1.00 96.81 111 ALA A O 1
ATOM 848 N N . GLY A 1 112 ? 22.621 1.513 -10.901 1.00 96.38 112 GLY A N 1
ATOM 849 C CA . GLY A 1 112 ? 23.739 1.859 -11.765 1.00 96.38 112 GLY A CA 1
ATOM 850 C C . GLY A 1 112 ? 24.170 3.317 -11.630 1.00 96.38 112 GLY A C 1
ATOM 851 O O . GLY A 1 112 ? 23.546 4.128 -10.936 1.00 96.38 112 GLY A O 1
ATOM 852 N N . SER A 1 113 ? 25.282 3.648 -12.275 1.00 97.25 113 SER A N 1
ATOM 853 C CA . SER A 1 113 ? 25.789 5.014 -12.389 1.00 97.25 113 SER A CA 1
ATOM 854 C C . SER A 1 113 ? 25.287 5.725 -13.648 1.00 97.25 113 SER A C 1
ATOM 856 O O . SER A 1 113 ? 25.169 6.956 -13.642 1.00 97.25 113 SER A O 1
ATOM 858 N N . ASP A 1 114 ? 24.937 4.964 -14.685 1.00 97.75 114 ASP A N 1
ATOM 859 C CA . ASP A 1 114 ? 24.420 5.468 -15.948 1.00 97.75 114 ASP A CA 1
ATOM 860 C C . ASP A 1 114 ? 22.900 5.691 -15.902 1.00 97.75 114 ASP A C 1
ATOM 862 O O . ASP A 1 114 ? 22.209 5.403 -14.921 1.00 97.75 114 ASP A O 1
ATOM 866 N N . LYS A 1 115 ? 22.366 6.305 -16.962 1.00 98.25 115 LYS A N 1
ATOM 867 C CA . LYS A 1 115 ? 20.920 6.494 -17.124 1.00 98.25 115 LYS A CA 1
ATOM 868 C C . LYS A 1 115 ? 20.325 5.260 -17.766 1.00 98.25 115 LYS A C 1
ATOM 870 O O . LYS A 1 115 ? 20.830 4.820 -18.793 1.00 98.25 115 LYS A O 1
ATOM 875 N N . HIS A 1 116 ? 19.196 4.824 -17.228 1.00 98.25 116 HIS A N 1
ATOM 876 C CA . HIS A 1 116 ? 18.510 3.638 -17.708 1.00 98.25 116 HIS A CA 1
ATOM 877 C C . HIS A 1 116 ? 17.015 3.863 -17.904 1.00 98.25 116 HIS A C 1
ATOM 879 O O . HIS A 1 116 ? 16.438 4.833 -17.402 1.00 98.25 116 HIS A O 1
ATOM 885 N N . THR A 1 117 ? 16.386 2.951 -18.633 1.00 98.06 117 THR A N 1
ATOM 886 C CA . THR A 1 117 ? 14.929 2.813 -18.726 1.00 98.06 117 THR A CA 1
ATOM 887 C C . THR A 1 117 ? 14.541 1.347 -18.590 1.00 98.06 117 THR A C 1
ATOM 889 O O . THR A 1 117 ? 15.365 0.475 -18.819 1.00 98.06 117 THR A O 1
ATOM 892 N N . ALA A 1 118 ? 13.274 1.061 -18.331 1.00 96.69 118 ALA A N 1
ATOM 893 C CA . ALA A 1 118 ? 12.644 -0.170 -18.799 1.00 96.69 118 ALA A CA 1
ATOM 894 C C . ALA A 1 118 ? 11.454 0.241 -19.668 1.00 96.69 118 ALA A C 1
ATOM 896 O O . ALA A 1 118 ? 10.581 0.976 -19.198 1.00 96.69 118 ALA A O 1
ATOM 897 N N . SER A 1 119 ? 11.473 -0.140 -20.942 1.00 96.94 119 SER A N 1
ATOM 898 C CA . SER A 1 119 ? 10.441 0.208 -21.922 1.00 96.94 119 SER A CA 1
ATOM 899 C C . SER A 1 119 ? 9.952 -1.057 -22.603 1.00 96.94 119 SER A C 1
ATOM 901 O O . SER A 1 119 ? 10.778 -1.806 -23.115 1.00 96.94 119 SER A O 1
ATOM 903 N N . ALA A 1 120 ? 8.639 -1.280 -22.606 1.00 96.38 120 ALA A N 1
ATOM 904 C CA . ALA A 1 120 ? 8.031 -2.434 -23.257 1.00 96.38 120 ALA A CA 1
ATOM 905 C C . ALA A 1 120 ? 8.463 -2.518 -24.723 1.00 96.38 120 ALA A C 1
ATOM 907 O O . ALA A 1 120 ? 8.504 -1.492 -25.415 1.00 96.38 120 ALA A O 1
ATOM 908 N N . ASP A 1 121 ? 8.731 -3.723 -25.214 1.00 96.12 121 ASP A N 1
ATOM 909 C CA . ASP A 1 121 ? 9.157 -3.930 -26.601 1.00 96.12 121 ASP A CA 1
ATOM 910 C C . ASP A 1 121 ? 8.066 -3.538 -27.612 1.00 96.12 121 ASP A C 1
ATOM 912 O O . ASP A 1 121 ? 8.366 -3.081 -28.720 1.00 96.12 121 ASP A O 1
ATOM 916 N N . ASP A 1 122 ? 6.796 -3.623 -27.211 1.00 96.31 122 ASP A N 1
ATOM 917 C CA . ASP A 1 122 ? 5.640 -3.179 -27.995 1.00 96.31 122 ASP A CA 1
ATOM 918 C C . ASP A 1 122 ? 5.323 -1.672 -27.846 1.00 96.31 122 ASP A C 1
ATOM 920 O O . ASP A 1 122 ? 4.485 -1.127 -28.571 1.00 96.31 122 ASP A O 1
ATOM 924 N N . GLY A 1 123 ? 6.007 -0.978 -26.929 1.00 95.06 123 GLY A N 1
ATOM 925 C CA . GLY A 1 123 ? 5.811 0.437 -26.618 1.00 95.06 123 GLY A CA 1
ATOM 926 C C . GLY A 1 123 ? 4.568 0.762 -25.777 1.00 95.06 123 GLY A C 1
ATOM 927 O O . GLY A 1 123 ? 4.212 1.939 -25.669 1.00 95.06 123 GLY A O 1
ATOM 928 N N . SER A 1 124 ? 3.900 -0.233 -25.188 1.00 95.69 124 SER A N 1
ATOM 929 C CA . SER A 1 124 ? 2.698 -0.053 -24.358 1.00 95.69 124 SER A CA 1
ATOM 930 C C . SER A 1 124 ? 2.970 0.666 -23.033 1.00 95.69 124 SER A C 1
ATOM 932 O O . SER A 1 124 ? 2.107 1.396 -22.533 1.00 95.69 124 SER A O 1
ATOM 934 N N . TRP A 1 125 ? 4.176 0.525 -22.477 1.00 95.50 125 TRP A N 1
ATOM 935 C CA . TRP A 1 125 ? 4.595 1.188 -21.244 1.00 95.50 125 TRP A CA 1
ATOM 936 C C . TRP A 1 125 ? 6.096 1.506 -21.229 1.00 95.50 125 TRP A C 1
ATOM 938 O O . TRP A 1 125 ? 6.888 0.991 -22.016 1.00 95.50 125 TRP A O 1
ATOM 948 N N . GLY A 1 126 ? 6.497 2.378 -20.302 1.00 96.69 126 GLY A N 1
ATOM 949 C CA . GLY A 1 126 ? 7.903 2.641 -20.019 1.00 96.69 126 GLY A CA 1
ATOM 950 C C . GLY A 1 126 ? 8.096 3.434 -18.732 1.00 96.69 126 GLY A C 1
ATOM 951 O O . GLY A 1 126 ? 7.229 4.213 -18.332 1.00 96.69 126 GLY A O 1
ATOM 952 N N . THR A 1 127 ? 9.247 3.263 -18.087 1.00 97.50 127 THR A N 1
ATOM 953 C CA . THR A 1 127 ? 9.614 3.986 -16.855 1.00 97.50 127 THR A CA 1
ATOM 954 C C . THR A 1 127 ? 9.904 5.468 -17.098 1.00 97.50 127 THR A C 1
ATOM 956 O O . THR A 1 127 ? 9.946 6.258 -16.157 1.00 97.50 127 THR A O 1
ATOM 959 N N . GLY A 1 128 ? 10.175 5.840 -18.355 1.00 97.38 128 GLY A N 1
ATOM 960 C CA . GLY A 1 128 ? 10.937 7.045 -18.670 1.00 97.38 128 GLY A CA 1
ATOM 961 C C . GLY A 1 128 ? 12.399 6.918 -18.223 1.00 97.38 128 GLY A C 1
ATOM 962 O O . GLY A 1 128 ? 12.842 5.856 -17.785 1.00 97.38 128 GLY A O 1
ATOM 963 N N . THR A 1 129 ? 13.163 8.003 -18.347 1.00 98.19 129 THR A N 1
ATOM 964 C CA . THR A 1 129 ? 14.563 8.045 -17.904 1.00 98.19 129 THR A CA 1
ATOM 965 C C . THR A 1 129 ? 14.658 7.957 -16.385 1.00 98.19 129 THR A C 1
ATOM 967 O O . THR A 1 129 ? 14.135 8.826 -15.693 1.00 98.19 129 THR A O 1
ATOM 970 N N . LEU A 1 130 ? 15.402 6.971 -15.890 1.00 98.25 130 LEU A N 1
ATOM 971 C CA . LEU A 1 130 ? 15.813 6.852 -14.497 1.00 98.25 130 LEU A CA 1
ATOM 972 C C . LEU A 1 130 ? 17.298 7.207 -14.380 1.00 98.25 130 LEU A C 1
ATOM 974 O O . LEU A 1 130 ? 18.162 6.517 -14.925 1.00 98.25 130 LEU A O 1
ATOM 978 N N . ASN A 1 131 ? 17.612 8.285 -13.668 1.00 98.38 131 ASN A N 1
ATOM 979 C CA . ASN A 1 131 ? 18.976 8.581 -13.231 1.00 98.38 131 ASN A CA 1
ATOM 980 C C . ASN A 1 131 ? 19.390 7.630 -12.093 1.00 98.38 131 ASN A C 1
ATOM 982 O O . ASN A 1 131 ? 18.547 6.977 -11.478 1.00 98.38 131 ASN A O 1
ATOM 986 N N . SER A 1 132 ? 20.687 7.585 -11.782 1.00 97.81 132 SER A N 1
ATOM 987 C CA . SER A 1 132 ? 21.204 6.820 -10.642 1.00 97.81 132 SER A CA 1
ATOM 988 C C . SER A 1 132 ? 20.449 7.162 -9.348 1.00 97.81 132 SER A C 1
ATOM 990 O O . SER A 1 132 ? 20.335 8.331 -8.966 1.00 97.81 132 SER A O 1
ATOM 992 N N . GLY A 1 133 ? 19.916 6.140 -8.680 1.00 95.75 133 GLY A N 1
ATOM 993 C CA . GLY A 1 133 ? 19.122 6.254 -7.460 1.00 95.75 133 GLY A CA 1
ATOM 994 C C . GLY A 1 133 ? 17.625 6.519 -7.668 1.00 95.75 133 GLY A C 1
ATOM 995 O O . GLY A 1 133 ? 16.873 6.509 -6.690 1.00 95.75 133 GLY A O 1
ATOM 996 N N . GLU A 1 134 ? 17.167 6.752 -8.899 1.00 98.12 134 GLU A N 1
ATOM 997 C CA . GLU A 1 134 ? 15.747 6.954 -9.192 1.00 98.12 134 GLU A CA 1
ATOM 998 C C . GLU A 1 134 ? 15.001 5.630 -9.352 1.00 98.12 134 GLU A C 1
ATOM 1000 O O . GLU A 1 134 ? 15.579 4.570 -9.602 1.00 98.12 134 GLU A O 1
ATOM 1005 N N . HIS A 1 135 ? 13.6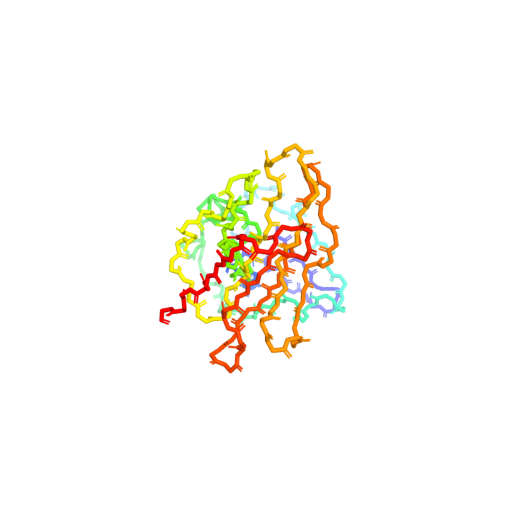83 5.701 -9.177 1.00 96.75 135 HIS A N 1
ATOM 1006 C CA . HIS A 1 135 ? 12.808 4.553 -9.316 1.00 96.75 135 HIS A CA 1
ATOM 1007 C C . HIS A 1 135 ? 11.475 4.925 -9.956 1.00 96.75 135 HIS A C 1
ATOM 1009 O O . HIS A 1 135 ? 11.004 6.058 -9.855 1.00 96.75 135 HIS A O 1
ATOM 1015 N N . PHE A 1 136 ? 10.845 3.925 -10.558 1.00 96.19 136 PHE A N 1
ATOM 1016 C CA . PHE A 1 136 ? 9.491 3.974 -11.090 1.00 96.19 136 PHE A CA 1
ATOM 1017 C C . PHE A 1 136 ? 8.715 2.768 -10.570 1.00 96.19 136 PHE A C 1
ATOM 1019 O O . PHE A 1 136 ? 9.296 1.706 -10.358 1.00 96.19 136 PHE A O 1
ATOM 1026 N N . SER A 1 137 ? 7.414 2.909 -10.325 1.00 93.44 137 SER A N 1
ATOM 1027 C CA . SER A 1 137 ? 6.581 1.782 -9.900 1.00 93.44 137 SER A CA 1
ATOM 1028 C C . SER A 1 137 ? 5.266 1.752 -10.665 1.00 93.44 137 SER A C 1
ATOM 1030 O O . SER A 1 137 ? 4.624 2.790 -10.827 1.00 93.44 137 SER A O 1
ATOM 1032 N N . ARG A 1 138 ? 4.873 0.560 -11.120 1.00 90.25 138 ARG A N 1
ATOM 1033 C CA . ARG A 1 138 ? 3.630 0.300 -11.859 1.00 90.25 138 ARG A CA 1
ATOM 1034 C C . ARG A 1 138 ? 3.101 -1.091 -11.511 1.00 90.25 138 ARG A C 1
ATOM 1036 O O . ARG A 1 138 ? 3.887 -1.992 -11.247 1.00 90.25 138 ARG A O 1
ATOM 1043 N N . TYR A 1 139 ? 1.780 -1.239 -11.506 1.00 88.38 139 TYR A N 1
ATOM 1044 C CA . TYR A 1 139 ? 1.104 -2.535 -11.418 1.00 88.38 139 TYR A CA 1
ATOM 1045 C C . TYR A 1 139 ? 1.064 -3.206 -12.790 1.00 88.38 139 TYR A C 1
ATOM 1047 O O . TYR A 1 139 ? 0.840 -2.512 -13.782 1.00 88.38 139 TYR A O 1
ATOM 1055 N N . PHE A 1 140 ? 1.290 -4.518 -12.817 1.00 86.31 140 PHE A N 1
ATOM 1056 C CA . PHE A 1 140 ? 1.230 -5.336 -14.024 1.00 86.31 140 PHE A CA 1
ATOM 1057 C C . PHE A 1 140 ? 0.143 -6.404 -13.893 1.00 86.31 140 PHE A C 1
ATOM 1059 O O . PHE A 1 140 ? 0.015 -7.032 -12.836 1.00 86.31 140 PHE A O 1
ATOM 1066 N N . ASP A 1 141 ? -0.600 -6.601 -14.977 1.00 84.19 141 ASP A N 1
ATOM 1067 C CA . ASP A 1 141 ? -1.659 -7.605 -15.099 1.00 84.19 141 ASP A CA 1
ATOM 1068 C C . ASP A 1 141 ? -1.304 -8.631 -16.193 1.00 84.19 141 ASP A C 1
ATOM 1070 O O . ASP A 1 141 ? -0.384 -8.416 -16.980 1.00 84.19 141 ASP A O 1
ATOM 1074 N N . GLU A 1 142 ? -2.045 -9.742 -16.272 1.00 82.94 142 GLU A N 1
ATOM 1075 C CA . GLU A 1 142 ? -1.791 -10.836 -17.235 1.00 82.94 142 GLU A CA 1
ATOM 1076 C C . GLU A 1 142 ? -1.838 -10.406 -18.716 1.00 82.94 142 GLU A C 1
ATOM 1078 O O . GLU A 1 142 ? -1.277 -11.091 -19.569 1.00 82.94 142 GLU A O 1
ATOM 1083 N N . ASP A 1 143 ? -2.503 -9.287 -19.020 1.00 87.88 143 ASP A N 1
ATOM 1084 C CA . ASP A 1 143 ? -2.663 -8.753 -20.379 1.00 87.88 143 ASP A CA 1
ATOM 1085 C C . ASP A 1 143 ? -1.530 -7.790 -20.807 1.00 87.88 143 ASP A C 1
ATOM 1087 O O . ASP A 1 143 ? -1.529 -7.326 -21.950 1.00 87.88 143 ASP A O 1
ATOM 1091 N N . ASP A 1 144 ? -0.594 -7.436 -19.916 1.00 90.19 144 ASP A N 1
ATOM 1092 C CA . ASP A 1 144 ? 0.511 -6.520 -20.235 1.00 90.19 144 ASP A CA 1
ATOM 1093 C C . ASP A 1 144 ? 1.639 -7.207 -21.031 1.00 90.19 144 ASP A C 1
ATOM 1095 O O . ASP A 1 144 ? 1.932 -8.386 -20.841 1.00 90.19 144 ASP A O 1
ATOM 1099 N N . GLU A 1 145 ? 2.347 -6.439 -21.870 1.00 92.88 145 GLU A N 1
ATOM 1100 C CA . GLU A 1 145 ? 3.622 -6.876 -22.455 1.00 92.88 145 GLU A CA 1
ATOM 1101 C C . GLU A 1 145 ? 4.697 -6.933 -21.362 1.00 92.88 145 GLU A C 1
ATOM 1103 O O . GLU A 1 145 ? 4.922 -5.952 -20.645 1.00 92.88 145 GLU A O 1
ATOM 1108 N N . LEU A 1 146 ? 5.370 -8.076 -21.235 1.00 91.44 146 LEU A N 1
ATOM 1109 C CA . LEU A 1 146 ? 6.315 -8.336 -20.144 1.00 91.44 146 LEU A CA 1
ATOM 1110 C C . LEU A 1 146 ? 7.782 -8.292 -20.577 1.00 91.44 146 LEU A C 1
ATOM 1112 O O . LEU A 1 146 ? 8.647 -8.184 -19.710 1.00 91.44 146 LEU A O 1
ATOM 1116 N N . ASP A 1 147 ? 8.058 -8.329 -21.882 1.00 94.12 147 ASP A N 1
ATOM 1117 C CA . ASP A 1 147 ? 9.397 -8.149 -22.444 1.00 94.12 147 ASP A CA 1
ATOM 1118 C C . ASP A 1 147 ? 9.699 -6.653 -22.641 1.00 94.12 147 ASP A C 1
ATOM 1120 O O . ASP A 1 147 ? 8.858 -5.867 -23.096 1.00 94.12 147 ASP A O 1
ATOM 1124 N N . PHE A 1 148 ? 10.901 -6.232 -22.248 1.00 95.50 148 PHE A N 1
ATOM 1125 C CA . PHE A 1 148 ? 11.298 -4.826 -22.257 1.00 95.50 148 PHE A CA 1
ATOM 1126 C C . PHE A 1 148 ? 12.798 -4.624 -22.502 1.00 95.50 148 PHE A C 1
ATOM 1128 O O . PHE A 1 148 ? 13.629 -5.513 -22.298 1.00 95.50 148 PHE A O 1
ATOM 1135 N N . HIS A 1 149 ? 13.165 -3.392 -22.856 1.00 96.81 149 HIS A N 1
ATOM 1136 C CA . HIS A 1 149 ? 14.541 -2.990 -23.144 1.00 96.81 149 HIS A CA 1
ATOM 1137 C C . HIS A 1 149 ? 14.939 -1.645 -22.523 1.00 96.81 149 HIS A C 1
ATOM 1139 O O . HIS A 1 149 ? 14.106 -0.832 -22.094 1.00 96.81 149 HIS A O 1
ATOM 1145 N N . ASP A 1 150 ? 16.250 -1.398 -22.517 1.00 98.06 150 ASP A N 1
ATOM 1146 C CA . ASP A 1 150 ? 16.828 -0.094 -22.218 1.00 98.06 150 ASP A CA 1
ATOM 1147 C C . ASP A 1 150 ? 16.907 0.770 -23.488 1.00 98.06 150 ASP A C 1
ATOM 1149 O O . ASP A 1 150 ? 17.426 0.358 -24.527 1.00 98.06 150 ASP A O 1
ATOM 1153 N N . ALA A 1 151 ? 16.406 2.002 -23.415 1.00 97.12 151 ALA A N 1
ATOM 1154 C CA . ALA A 1 151 ? 16.402 2.933 -24.540 1.00 97.12 151 ALA A CA 1
ATOM 1155 C C . ALA A 1 151 ? 17.763 3.623 -24.777 1.00 97.12 151 ALA A C 1
ATOM 1157 O O . ALA A 1 151 ? 17.962 4.234 -25.831 1.00 97.12 151 ALA A O 1
ATOM 1158 N N . TYR A 1 152 ? 18.685 3.575 -23.811 1.00 96.81 152 TYR A N 1
ATOM 1159 C CA . TYR A 1 152 ? 20.040 4.131 -23.887 1.00 96.81 152 TYR A CA 1
ATOM 1160 C C . TYR A 1 152 ? 21.101 3.077 -24.233 1.00 96.81 152 TYR A C 1
ATOM 1162 O O . TYR A 1 152 ? 22.068 3.422 -24.917 1.00 96.81 152 TYR A O 1
ATOM 1170 N N . ASP A 1 153 ? 20.914 1.818 -23.830 1.00 95.19 153 ASP A N 1
ATOM 1171 C CA . ASP A 1 153 ? 21.758 0.681 -24.212 1.00 95.19 153 ASP A CA 1
ATOM 1172 C C . ASP A 1 153 ? 20.929 -0.481 -24.773 1.00 95.19 153 ASP A C 1
ATOM 1174 O O . ASP A 1 153 ? 20.405 -1.322 -24.049 1.00 95.19 153 ASP A O 1
ATOM 1178 N N . SER A 1 154 ? 20.899 -0.589 -26.101 1.00 92.12 154 SER A N 1
ATOM 1179 C CA . SER A 1 154 ? 20.145 -1.626 -26.813 1.00 92.12 154 SER A CA 1
ATOM 1180 C C . SER A 1 154 ? 20.602 -3.066 -26.539 1.00 92.12 154 SER A C 1
ATOM 1182 O O . SER A 1 154 ? 19.982 -3.995 -27.050 1.00 92.12 154 SER A O 1
ATOM 1184 N N . ASN A 1 155 ? 21.715 -3.281 -25.827 1.00 94.75 155 ASN A N 1
ATOM 1185 C CA . ASN A 1 155 ? 22.136 -4.621 -25.410 1.00 94.75 155 ASN A CA 1
ATOM 1186 C C . ASN A 1 155 ? 21.465 -5.067 -24.106 1.00 94.75 155 ASN A C 1
ATOM 1188 O O . ASN A 1 155 ? 21.524 -6.253 -23.778 1.00 94.75 155 ASN A O 1
ATOM 1192 N N . LEU A 1 156 ? 20.853 -4.143 -23.362 1.00 95.56 156 LEU A N 1
ATOM 1193 C CA . LEU A 1 156 ? 20.162 -4.437 -22.117 1.00 95.56 156 LEU A CA 1
ATOM 1194 C C . LEU A 1 156 ? 18.678 -4.674 -22.405 1.00 95.56 156 LEU A C 1
ATOM 1196 O O . LEU A 1 156 ? 17.965 -3.803 -22.902 1.00 95.56 156 LEU A O 1
ATOM 1200 N N . SER A 1 157 ? 18.220 -5.875 -22.072 1.00 95.25 157 SER A N 1
ATOM 1201 C CA . SER A 1 157 ? 16.818 -6.290 -22.138 1.00 95.25 157 SER A CA 1
ATOM 1202 C C . SER A 1 157 ? 16.482 -7.148 -20.927 1.00 95.25 157 SER A C 1
ATOM 1204 O O . SER A 1 157 ? 17.379 -7.696 -20.278 1.00 95.25 157 SER A O 1
ATOM 1206 N N . GLY A 1 158 ? 15.200 -7.227 -20.604 1.00 92.81 158 GLY A N 1
ATOM 1207 C CA . GLY A 1 158 ? 14.678 -8.015 -19.503 1.00 92.81 158 GLY A CA 1
ATOM 1208 C C . GLY A 1 158 ? 13.263 -8.491 -19.800 1.00 92.81 158 GLY A C 1
ATOM 1209 O O . GLY A 1 158 ? 12.644 -8.081 -20.779 1.00 92.81 158 GLY A O 1
ATOM 1210 N N . SER A 1 159 ? 12.770 -9.373 -18.941 1.00 91.75 159 SER A N 1
ATOM 1211 C CA . SER A 1 159 ? 11.405 -9.882 -18.999 1.00 91.75 159 SER A CA 1
ATOM 1212 C C . SER A 1 159 ? 10.844 -9.960 -17.584 1.00 91.75 159 SER A C 1
ATOM 1214 O O . SER A 1 159 ? 11.580 -10.244 -16.635 1.00 91.75 159 SER A O 1
ATOM 1216 N N . ILE A 1 160 ? 9.559 -9.667 -17.425 1.00 89.00 160 ILE A N 1
ATOM 1217 C CA . ILE A 1 160 ? 8.823 -9.853 -16.174 1.00 89.00 160 ILE A CA 1
ATOM 1218 C C . ILE A 1 160 ? 8.188 -11.246 -16.195 1.00 89.00 160 ILE A C 1
ATOM 1220 O O . ILE A 1 160 ? 7.520 -11.617 -17.153 1.00 89.00 160 ILE A O 1
ATOM 1224 N N . ASN A 1 161 ? 8.326 -12.002 -15.106 1.00 83.56 161 ASN A N 1
ATOM 1225 C CA . ASN A 1 161 ? 7.619 -13.271 -14.938 1.00 83.56 161 ASN A CA 1
ATOM 1226 C C . ASN A 1 161 ? 6.430 -13.080 -13.987 1.00 83.56 161 ASN A C 1
ATOM 1228 O O . ASN A 1 161 ? 6.637 -12.822 -12.797 1.00 83.56 161 ASN A O 1
ATOM 1232 N N . LEU A 1 162 ? 5.205 -13.211 -14.506 1.00 77.62 162 LEU A N 1
ATOM 1233 C CA . LEU A 1 162 ? 3.997 -13.302 -13.680 1.00 77.62 162 LEU A CA 1
ATOM 1234 C C . LEU A 1 162 ? 3.766 -14.762 -13.233 1.00 77.62 162 LEU A C 1
ATOM 1236 O O . LEU A 1 162 ? 3.985 -15.676 -14.032 1.00 77.62 162 LEU A O 1
ATOM 1240 N N . GLU A 1 163 ? 3.359 -14.984 -11.976 1.00 71.75 163 GLU A N 1
ATOM 1241 C CA . GLU A 1 163 ? 2.981 -16.316 -11.437 1.00 71.75 163 GLU A CA 1
ATOM 1242 C C . GLU A 1 163 ? 1.501 -16.663 -11.594 1.00 71.75 163 GLU A C 1
ATOM 1244 O O . GLU A 1 163 ? 0.652 -15.770 -11.381 1.00 71.75 163 GLU A O 1
#

Foldseek 3Di:
DEDEPVGPFAFDAAFLQETATEPDPVLQCVAPNPCSVVVYYYDYPVCPVSHHYDYHDPHNVVDHPVVRVVVPPDPCRSVVPADAFEWEQEPVEIPPTDAAEAFHKYKYFYCYQDWWKWAAPVRPDIQPIDHHGDMDIDGDHPPDRFKTATPVDRVYIDGHHYD

Radius of gyration: 23.94 Å; chains: 1; bounding box: 50×29×62 Å

Sequence (163 aa):
MIKINSDPTVYVIANGGELRGIPSEEVAEELYGSNWNTQIDDVPDGFFSNYTLGSELEFASQFDPASEEAGAWNIGSDKDLQSYTLITISDNGYDDGASVAPGTAIRFYNAGSDKHTASADDGSWGTGTLNSGEHFSRYFDEDDELDFHDAYDSNLSGSINLE

Organism: NCBI:txid1975035

Secondary structure (DSSP, 8-state):
-EEETT---EEEEETTTEEEE---HHHHHHHH-TTGGGSPEEE-GGGGGGSEE-PPPSSGGG--HHHHHHH---HHHHTT-PPPEEEEEETTEE-----B-TTPEEEEEE-SSS-B--EETTSS-B---B-TT-EEEEE--TTS--EEE-SS-TT-EEE--B-

InterPro domains:
  IPR008972 Cupredoxin [G3DSA:2.60.40.420] (81-162)
  IPR008972 Cupredoxin [SSF49503] (99-160)